Protein AF-A0A920JG99-F1 (afdb_monomer_lite)

Foldseek 3Di:
DDKDKDKQAPVCVVVVVPVVVVVVCVVVVKDWPDKDKDQQDLVNLCVVCVVCPPPPCSVVSSCRRRVGIMMMTMIDHDPDPPDDPDD

Radius of gyration: 15.9 Å; chains: 1; bounding box: 32×33×45 Å

Secondary structure (DSSP, 8-state):
--EEEEEE-HHHHHTT-HHHHHHHHHHTTEEEEEEEEE---HHHHHHHTGGGTTSTTHHHHHHHHHSS-EEEEEEEE---TT-----

Sequence (87 aa):
MKQTLVLCKPDAVERSLVGEIISRFEKKGLKIVALRMLVIGPDIAEKHYAEHVGKPFYDDLVDFIGRSPAVAMVLKAQKIPGRSSGK

pLDDT: mean 89.63, std 13.09, range [39.34, 98.44]

Structure (mmCIF, N/CA/C/O backbone):
data_AF-A0A920JG99-F1
#
_entry.id   AF-A0A920JG99-F1
#
loop_
_atom_site.group_PDB
_atom_site.id
_atom_site.type_symbol
_atom_site.label_atom_id
_atom_site.label_alt_id
_atom_site.label_comp_id
_atom_site.label_asym_id
_atom_site.label_entity_id
_atom_site.label_seq_id
_atom_site.pdbx_PDB_ins_code
_atom_site.Cartn_x
_atom_site.Cartn_y
_atom_site.Cartn_z
_atom_site.occupancy
_atom_site.B_iso_or_equiv
_atom_site.auth_seq_id
_atom_site.auth_comp_id
_atom_site.auth_asym_id
_atom_site.auth_atom_id
_atom_site.pdbx_PDB_model_num
ATOM 1 N N . MET A 1 1 ? -22.239 6.111 6.062 1.00 64.06 1 MET A N 1
ATOM 2 C CA . MET A 1 1 ? -20.838 5.997 6.550 1.00 64.06 1 MET A CA 1
ATOM 3 C C . MET A 1 1 ? -19.938 5.896 5.325 1.00 64.06 1 MET A C 1
ATOM 5 O O . MET A 1 1 ? -20.290 5.124 4.446 1.00 64.06 1 MET A O 1
ATOM 9 N N . LYS A 1 2 ? -18.849 6.673 5.226 1.00 87.31 2 LYS A N 1
ATOM 10 C CA . LYS A 1 2 ? -17.998 6.738 4.020 1.00 87.31 2 LYS A CA 1
ATOM 11 C C . LYS A 1 2 ? -16.801 5.788 4.140 1.00 87.31 2 LYS A C 1
ATOM 13 O O . LYS A 1 2 ? -16.184 5.721 5.205 1.00 87.31 2 LYS A O 1
ATOM 18 N N . GLN A 1 3 ? -16.512 5.060 3.065 1.00 94.50 3 GLN A N 1
ATOM 19 C CA . GLN A 1 3 ? -15.319 4.227 2.915 1.00 94.50 3 GLN A CA 1
ATOM 20 C C . GLN A 1 3 ? -14.353 4.888 1.933 1.00 94.50 3 GLN A C 1
ATOM 22 O O . GLN A 1 3 ? -14.784 5.611 1.035 1.00 94.50 3 GLN A O 1
ATOM 27 N N . THR A 1 4 ? -13.059 4.652 2.115 1.00 95.62 4 THR A N 1
ATOM 28 C CA . THR A 1 4 ? -12.022 5.075 1.171 1.00 95.62 4 THR A CA 1
ATOM 29 C C . THR A 1 4 ? -11.027 3.952 0.949 1.00 95.62 4 THR A C 1
ATOM 31 O O . THR A 1 4 ? -10.692 3.223 1.884 1.00 95.62 4 THR A O 1
ATOM 34 N N . LEU A 1 5 ? -10.553 3.828 -0.286 1.00 95.12 5 LEU A N 1
ATOM 35 C CA . LEU A 1 5 ? -9.437 2.962 -0.634 1.00 95.12 5 LEU A CA 1
ATOM 36 C C . LEU A 1 5 ? -8.128 3.692 -0.318 1.00 95.12 5 LEU A C 1
ATOM 38 O O . LEU A 1 5 ? -8.000 4.886 -0.588 1.00 95.12 5 LEU A O 1
ATOM 42 N N . VAL A 1 6 ? -7.170 2.974 0.253 1.00 96.69 6 VAL A N 1
ATOM 43 C CA . VAL A 1 6 ? -5.783 3.410 0.413 1.00 96.69 6 VAL A CA 1
ATOM 44 C C . VAL A 1 6 ? -4.881 2.320 -0.142 1.00 96.69 6 VAL A C 1
ATOM 46 O O . VAL A 1 6 ? -5.091 1.138 0.126 1.00 96.69 6 VAL A O 1
ATOM 49 N N . LEU A 1 7 ? -3.875 2.729 -0.909 1.00 96.44 7 LEU A N 1
ATOM 50 C CA . LEU A 1 7 ? -2.884 1.836 -1.486 1.00 96.44 7 LEU A CA 1
ATOM 51 C C . LEU A 1 7 ? -1.503 2.184 -0.929 1.00 96.44 7 LEU A C 1
ATOM 53 O O . LEU A 1 7 ? -0.963 3.255 -1.206 1.00 96.44 7 LEU A O 1
ATOM 57 N N . CYS A 1 8 ? -0.922 1.273 -0.154 1.00 97.56 8 CYS A N 1
ATOM 58 C CA . CYS A 1 8 ? 0.511 1.265 0.098 1.00 97.56 8 CYS A CA 1
ATOM 59 C C . CYS A 1 8 ? 1.187 0.744 -1.168 1.00 97.56 8 CYS A C 1
ATOM 61 O O . CYS A 1 8 ? 1.116 -0.450 -1.464 1.00 97.56 8 CYS A O 1
ATOM 63 N N . LYS A 1 9 ? 1.785 1.664 -1.920 1.00 96.31 9 LYS A N 1
ATOM 64 C CA . LYS A 1 9 ? 2.498 1.379 -3.164 1.00 96.31 9 LYS A CA 1
ATOM 65 C C . LYS A 1 9 ? 3.725 0.471 -2.925 1.00 96.31 9 LYS A C 1
ATOM 67 O O . LYS A 1 9 ? 4.171 0.363 -1.778 1.00 96.31 9 LYS A O 1
ATOM 72 N N . PRO A 1 10 ? 4.276 -0.143 -3.989 1.00 97.44 10 PRO A N 1
ATOM 73 C CA . PRO A 1 10 ? 5.478 -0.983 -3.949 1.00 97.44 10 PRO A CA 1
ATOM 74 C C . PRO A 1 10 ? 6.617 -0.457 -3.066 1.00 97.44 10 PRO A C 1
ATOM 76 O O . PRO A 1 10 ? 7.127 -1.170 -2.208 1.00 97.44 10 PRO A O 1
ATOM 79 N N . ASP A 1 11 ? 6.956 0.828 -3.178 1.00 97.69 11 ASP A N 1
ATOM 80 C CA . ASP A 1 11 ? 8.020 1.462 -2.391 1.00 97.69 11 ASP A CA 1
ATOM 81 C C . ASP A 1 11 ? 7.754 1.445 -0.875 1.00 97.69 11 ASP A C 1
ATOM 83 O O . ASP A 1 11 ? 8.675 1.265 -0.077 1.00 97.69 11 ASP A O 1
ATOM 87 N N . ALA A 1 12 ? 6.498 1.601 -0.450 1.00 97.88 12 ALA A N 1
ATOM 88 C CA . ALA A 1 12 ? 6.135 1.543 0.963 1.00 97.88 12 ALA A CA 1
ATOM 89 C C . ALA A 1 12 ? 6.243 0.117 1.521 1.00 97.88 12 ALA A C 1
ATOM 91 O O . ALA A 1 12 ? 6.596 -0.059 2.689 1.00 97.88 12 ALA A O 1
ATOM 92 N N . VAL A 1 13 ? 5.945 -0.891 0.698 1.00 97.81 13 VAL A N 1
ATOM 93 C CA . VAL A 1 13 ? 6.079 -2.305 1.067 1.00 97.81 13 VAL A CA 1
ATOM 94 C C . VAL A 1 13 ? 7.553 -2.692 1.145 1.00 97.81 13 VAL A C 1
ATOM 96 O O . VAL A 1 13 ? 7.984 -3.209 2.172 1.00 97.81 13 VAL A O 1
ATOM 99 N N . GLU A 1 14 ? 8.340 -2.352 0.125 1.00 97.44 14 GLU A N 1
ATOM 100 C CA . GLU A 1 14 ? 9.791 -2.588 0.063 1.00 97.44 14 GLU A CA 1
ATOM 101 C C . GLU A 1 14 ? 10.526 -1.976 1.259 1.00 97.44 14 GLU A C 1
ATOM 103 O O . GLU A 1 14 ? 11.423 -2.584 1.838 1.00 97.44 14 GLU A O 1
ATOM 108 N N . ARG A 1 15 ? 10.097 -0.787 1.689 1.00 98.06 15 ARG A N 1
ATOM 109 C CA . ARG A 1 15 ? 10.666 -0.081 2.845 1.00 98.06 15 ARG A CA 1
ATOM 110 C C . ARG A 1 15 ? 10.072 -0.516 4.186 1.00 98.06 15 ARG A C 1
ATOM 112 O O . ARG A 1 15 ? 10.353 0.118 5.199 1.00 98.06 15 ARG A O 1
ATOM 119 N N . SER A 1 16 ? 9.246 -1.564 4.210 1.00 98.00 16 SER A N 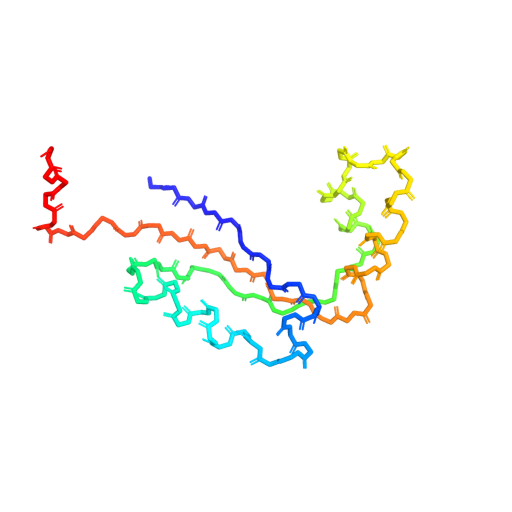1
ATOM 120 C CA . SER A 1 16 ? 8.602 -2.093 5.422 1.00 98.00 16 SER A CA 1
ATOM 121 C C . SER A 1 16 ? 7.767 -1.053 6.194 1.00 98.00 16 SER A C 1
ATOM 123 O O . SER A 1 16 ? 7.647 -1.107 7.416 1.00 98.00 16 SER A O 1
ATOM 125 N N . LEU A 1 17 ? 7.143 -0.100 5.488 1.00 98.44 17 LEU A N 1
ATOM 126 C CA . LEU A 1 17 ? 6.373 1.006 6.080 1.00 98.44 17 LEU A CA 1
ATOM 127 C C . LEU A 1 17 ? 4.888 0.683 6.306 1.00 98.44 17 LEU A C 1
ATOM 129 O O . LEU A 1 17 ? 4.166 1.496 6.883 1.00 98.44 17 LEU A O 1
ATOM 133 N N . VAL A 1 18 ? 4.409 -0.487 5.872 1.00 98.38 18 VAL A N 1
ATOM 134 C CA . VAL A 1 18 ? 2.983 -0.863 5.948 1.00 98.38 18 VAL A CA 1
ATOM 135 C C . VAL A 1 18 ? 2.452 -0.798 7.384 1.00 98.38 18 VAL A C 1
ATOM 137 O O . VAL A 1 18 ? 1.391 -0.218 7.615 1.00 98.38 18 VAL A O 1
ATOM 140 N N . GLY A 1 19 ? 3.202 -1.325 8.358 1.00 98.25 19 GLY A N 1
ATOM 141 C CA . GLY A 1 19 ? 2.800 -1.314 9.770 1.00 98.25 19 GLY A CA 1
ATOM 142 C C . GLY A 1 19 ? 2.696 0.099 10.357 1.00 98.25 19 GLY A C 1
ATOM 143 O O . GLY A 1 19 ? 1.743 0.411 11.072 1.00 98.25 19 GLY A O 1
ATOM 144 N N . GLU A 1 20 ? 3.625 0.985 9.994 1.00 98.44 20 GLU A N 1
ATOM 145 C CA . GLU A 1 20 ? 3.603 2.396 10.398 1.00 98.44 20 GLU A CA 1
ATOM 146 C C . GLU A 1 20 ? 2.398 3.133 9.789 1.00 98.44 20 GLU A C 1
ATOM 148 O O . GLU A 1 20 ? 1.709 3.895 10.471 1.00 98.44 20 GLU A O 1
ATOM 153 N N . ILE A 1 21 ? 2.084 2.871 8.517 1.00 98.19 21 ILE A N 1
ATOM 154 C CA . ILE A 1 21 ? 0.928 3.465 7.832 1.00 98.19 21 ILE A CA 1
ATOM 155 C C . ILE A 1 21 ? -0.388 3.011 8.477 1.00 98.19 21 ILE A C 1
ATOM 157 O O . ILE A 1 21 ? -1.237 3.852 8.784 1.00 98.19 21 ILE A O 1
ATOM 161 N N . ILE A 1 22 ? -0.542 1.709 8.736 1.00 98.19 22 ILE A N 1
ATOM 162 C CA . ILE A 1 22 ? -1.698 1.145 9.450 1.00 98.19 22 ILE A CA 1
ATOM 163 C C . ILE A 1 22 ? -1.856 1.817 10.816 1.00 98.19 22 ILE A C 1
ATOM 165 O O . ILE A 1 22 ? -2.916 2.371 11.116 1.00 98.19 22 ILE A O 1
ATOM 169 N N . SER A 1 23 ? -0.767 1.881 11.587 1.00 98.12 23 SER A N 1
ATOM 170 C CA . SER A 1 23 ? -0.752 2.482 12.923 1.00 98.12 23 SER A CA 1
ATOM 171 C C . SER A 1 23 ? -1.242 3.931 12.915 1.00 98.12 23 SER A C 1
ATOM 173 O O . SER A 1 23 ? -1.965 4.357 13.816 1.00 98.12 23 SER A O 1
ATOM 175 N N . ARG A 1 24 ? -0.887 4.718 11.892 1.00 97.38 24 ARG A N 1
ATOM 176 C CA . ARG A 1 24 ? -1.356 6.109 11.753 1.00 97.38 24 ARG A CA 1
ATOM 177 C C . ARG A 1 24 ? -2.862 6.203 11.541 1.00 97.38 24 ARG A C 1
ATOM 179 O O . ARG A 1 24 ? -3.484 7.127 12.068 1.00 97.38 24 ARG A O 1
ATOM 186 N N . PHE A 1 25 ? -3.452 5.294 10.769 1.00 96.44 25 PHE A N 1
ATOM 187 C CA . PHE A 1 25 ? -4.896 5.291 10.537 1.00 96.44 25 PHE A CA 1
ATOM 188 C C . PHE A 1 25 ? -5.671 4.847 11.776 1.00 96.44 25 PHE A C 1
ATOM 190 O O . PHE A 1 25 ? -6.639 5.510 12.156 1.00 96.44 25 PHE A O 1
ATOM 197 N N . GLU A 1 26 ? -5.204 3.802 12.454 1.00 95.56 26 GLU A N 1
ATOM 198 C CA . GLU A 1 26 ? -5.827 3.306 13.683 1.00 95.56 26 GLU A CA 1
ATOM 199 C C . GLU A 1 26 ? -5.759 4.341 14.813 1.00 95.56 26 GLU A C 1
ATOM 201 O O . GLU A 1 26 ? -6.773 4.613 15.456 1.00 95.56 26 GLU A O 1
ATOM 206 N N . LYS A 1 27 ? -4.620 5.033 14.984 1.00 95.69 27 LYS A N 1
ATOM 207 C CA . LYS A 1 27 ? -4.472 6.149 15.945 1.00 95.69 27 LYS A CA 1
ATOM 208 C C . LYS A 1 27 ? -5.436 7.310 15.678 1.00 95.69 27 LYS A C 1
ATOM 210 O O . LYS A 1 27 ? -5.813 8.024 16.604 1.00 95.69 27 LYS A O 1
ATOM 215 N N . LYS A 1 28 ? -5.861 7.506 14.425 1.00 93.19 28 LYS A N 1
ATOM 216 C CA . LYS A 1 28 ? -6.885 8.496 14.044 1.00 93.19 28 LYS A CA 1
ATOM 217 C C . LYS A 1 28 ? -8.322 7.995 14.252 1.00 93.19 28 LYS A C 1
ATOM 219 O O . LYS A 1 28 ? -9.261 8.744 13.989 1.00 93.19 28 LYS A O 1
ATOM 224 N N . GLY A 1 29 ? -8.512 6.758 14.712 1.00 93.25 29 GLY A N 1
ATOM 225 C CA . GLY A 1 29 ? -9.826 6.139 14.896 1.00 93.25 29 GLY A CA 1
ATOM 226 C C . GLY A 1 29 ? -10.478 5.667 13.593 1.00 93.25 29 GLY A C 1
ATOM 227 O O . GLY A 1 29 ? -11.693 5.452 13.553 1.00 93.25 29 GLY A O 1
ATOM 228 N N . LEU A 1 30 ? -9.707 5.528 12.509 1.00 94.88 30 LEU A N 1
ATOM 229 C CA . LEU A 1 30 ? -10.195 4.903 11.282 1.00 94.88 30 LEU A CA 1
ATOM 230 C C . LEU A 1 30 ? -10.124 3.384 11.428 1.00 94.88 30 LEU A C 1
ATOM 232 O O . LEU A 1 30 ? -9.136 2.847 11.920 1.00 94.88 30 LEU A O 1
ATOM 236 N N . LYS A 1 31 ? -11.165 2.688 10.970 1.00 95.44 31 LYS A N 1
ATOM 237 C CA . LYS A 1 31 ? -11.186 1.225 10.943 1.00 95.44 31 LYS A CA 1
ATOM 238 C C . LYS A 1 31 ? -10.752 0.701 9.588 1.00 95.44 31 LYS A C 1
ATOM 240 O O . LYS A 1 31 ? -11.324 1.101 8.575 1.00 95.44 31 LYS A O 1
ATOM 245 N N . ILE A 1 32 ? -9.817 -0.241 9.585 1.00 97.12 32 ILE A N 1
ATOM 246 C CA . ILE A 1 32 ? -9.514 -1.069 8.419 1.00 97.12 32 ILE A CA 1
ATOM 247 C C . ILE A 1 32 ? -10.605 -2.140 8.329 1.00 97.12 32 ILE A C 1
ATOM 249 O O . ILE A 1 32 ? -10.785 -2.926 9.254 1.00 97.12 32 ILE A O 1
ATOM 253 N N . VAL A 1 33 ? -11.381 -2.135 7.245 1.00 97.44 33 VAL A N 1
ATOM 254 C CA . VAL A 1 33 ? -12.480 -3.098 7.021 1.00 97.44 33 VAL A CA 1
ATOM 255 C C . VAL A 1 33 ? -12.149 -4.146 5.961 1.00 97.44 33 VAL A C 1
ATOM 257 O O . VAL A 1 33 ? -12.853 -5.143 5.853 1.00 97.44 33 VAL A O 1
ATOM 260 N N . ALA A 1 34 ? -11.086 -3.925 5.190 1.00 97.94 34 ALA A N 1
ATOM 261 C CA . ALA A 1 34 ? -10.496 -4.897 4.281 1.00 97.94 34 ALA A CA 1
ATOM 262 C C . ALA A 1 34 ? -9.006 -4.582 4.118 1.00 97.94 34 ALA A C 1
ATOM 264 O O . ALA A 1 34 ? -8.626 -3.408 4.115 1.00 97.94 34 ALA A O 1
ATOM 265 N N . LEU A 1 35 ? -8.184 -5.619 3.971 1.00 97.94 35 LEU A N 1
ATOM 266 C CA . LEU A 1 35 ? -6.741 -5.524 3.768 1.00 97.94 35 LEU A CA 1
ATOM 267 C C . LEU A 1 35 ? -6.307 -6.660 2.839 1.00 97.94 35 LEU A C 1
ATOM 269 O O . LEU A 1 35 ? -6.668 -7.813 3.074 1.00 97.94 35 LEU A O 1
ATOM 273 N N . ARG A 1 36 ? -5.551 -6.349 1.787 1.00 97.50 36 ARG A N 1
ATOM 274 C CA . ARG A 1 36 ? -5.025 -7.344 0.848 1.00 97.50 36 ARG A CA 1
ATOM 275 C C . ARG A 1 36 ? -3.650 -6.928 0.348 1.00 97.50 36 ARG A C 1
ATOM 277 O O . ARG A 1 36 ? -3.490 -5.819 -0.153 1.00 97.50 36 ARG A O 1
ATOM 284 N N . MET A 1 37 ? -2.690 -7.841 0.435 1.00 97.44 37 MET A N 1
ATOM 285 C CA . MET A 1 37 ? -1.437 -7.742 -0.308 1.00 97.44 37 MET A CA 1
ATOM 286 C C . MET A 1 37 ? -1.625 -8.388 -1.683 1.00 97.44 37 MET A C 1
ATOM 288 O O . MET A 1 37 ? -2.215 -9.466 -1.787 1.00 97.44 37 MET A O 1
ATOM 292 N N . LEU A 1 38 ? -1.184 -7.709 -2.736 1.00 95.88 38 LEU A N 1
ATOM 293 C CA . LEU A 1 38 ? -1.312 -8.170 -4.115 1.00 95.88 38 LEU A CA 1
ATOM 294 C C . LEU A 1 38 ? -0.234 -7.547 -4.998 1.00 95.88 38 LEU A C 1
ATOM 296 O O . LEU A 1 38 ? 0.157 -6.404 -4.782 1.00 95.88 38 LEU A O 1
ATOM 300 N N . VAL A 1 39 ? 0.193 -8.277 -6.023 1.00 94.88 39 VAL A N 1
ATOM 301 C CA . VAL A 1 39 ? 0.881 -7.680 -7.172 1.00 94.88 39 VAL A CA 1
ATOM 302 C C . VAL A 1 39 ? -0.199 -7.152 -8.110 1.00 94.88 39 VAL A C 1
ATOM 304 O O . VAL A 1 39 ? -1.151 -7.872 -8.420 1.00 94.88 39 VAL A O 1
ATOM 307 N N . ILE A 1 40 ? -0.101 -5.883 -8.499 1.00 92.50 40 ILE A N 1
ATOM 308 C CA . ILE A 1 40 ? -1.081 -5.254 -9.386 1.00 92.50 40 ILE A CA 1
ATOM 309 C C . ILE A 1 40 ? -0.697 -5.615 -10.819 1.00 92.50 40 ILE A C 1
ATOM 311 O O . ILE A 1 40 ? 0.317 -5.151 -11.328 1.00 92.50 40 ILE A O 1
ATOM 315 N N . GLY A 1 41 ? -1.500 -6.481 -11.439 1.00 88.44 41 GLY A N 1
ATOM 316 C CA . GLY A 1 41 ? -1.330 -6.847 -12.840 1.00 88.44 41 GLY A CA 1
ATOM 317 C C . GLY A 1 41 ? -1.643 -5.681 -13.789 1.00 88.44 41 GLY A C 1
ATOM 318 O O . GLY A 1 41 ? -2.320 -4.728 -13.379 1.00 88.44 41 GLY A O 1
ATOM 319 N N . PRO A 1 42 ? -1.197 -5.761 -15.056 1.00 83.38 42 PRO A N 1
ATOM 320 C CA . PRO A 1 42 ? -1.416 -4.714 -16.056 1.00 83.38 42 PRO A CA 1
ATOM 321 C C . PRO A 1 42 ? -2.898 -4.366 -16.231 1.00 83.38 42 PRO A C 1
ATOM 323 O O . PRO A 1 42 ? -3.273 -3.202 -16.239 1.00 83.38 42 PRO A O 1
ATOM 326 N N . ASP A 1 43 ? -3.769 -5.374 -16.236 1.00 87.19 43 ASP A N 1
ATOM 327 C CA . ASP A 1 43 ? -5.215 -5.223 -16.402 1.00 87.19 43 ASP A CA 1
ATOM 328 C C . ASP A 1 43 ? -5.881 -4.410 -15.277 1.00 87.19 43 ASP A C 1
ATOM 330 O O . ASP A 1 43 ? -6.826 -3.651 -15.511 1.00 87.19 43 ASP A O 1
ATOM 334 N N . ILE A 1 44 ? -5.407 -4.570 -14.039 1.00 88.31 44 ILE A N 1
ATOM 335 C CA . ILE A 1 44 ? -5.879 -3.803 -12.882 1.00 88.31 44 ILE A CA 1
ATOM 336 C C . ILE A 1 44 ? -5.259 -2.404 -12.899 1.00 88.31 44 ILE A C 1
ATOM 338 O O . ILE A 1 44 ? -5.967 -1.433 -12.623 1.00 88.31 44 ILE A O 1
ATOM 342 N N . ALA A 1 45 ? -3.969 -2.289 -13.227 1.00 88.12 45 ALA A N 1
ATOM 343 C CA . ALA A 1 45 ? -3.264 -1.012 -13.311 1.00 88.12 45 ALA A CA 1
ATOM 344 C C . ALA A 1 45 ? -3.886 -0.092 -14.370 1.00 88.12 45 ALA A C 1
ATOM 346 O O . ALA A 1 45 ? -4.198 1.059 -14.068 1.00 88.12 45 ALA A O 1
ATOM 347 N N . GLU A 1 46 ? -4.151 -0.614 -15.568 1.00 86.25 46 GLU A N 1
ATOM 348 C CA . GLU A 1 46 ? -4.756 0.125 -16.676 1.00 86.25 46 GLU A CA 1
ATOM 349 C C . GLU A 1 46 ? -6.140 0.659 -16.313 1.00 86.25 46 GLU A C 1
ATOM 351 O O . GLU A 1 46 ? -6.428 1.836 -16.521 1.00 86.25 46 GLU A O 1
ATOM 356 N N . LYS A 1 47 ? -6.981 -0.176 -15.690 1.00 88.25 47 LYS A N 1
ATOM 357 C CA . LYS A 1 47 ? -8.307 0.241 -15.207 1.00 88.25 47 LYS A CA 1
ATOM 358 C C . LYS A 1 47 ? -8.210 1.290 -14.104 1.00 88.25 47 LYS A C 1
ATOM 360 O O . LYS A 1 47 ? -9.013 2.219 -14.075 1.00 88.25 47 LYS A O 1
ATOM 365 N N . HIS A 1 48 ? -7.260 1.139 -13.183 1.00 87.50 48 HIS A N 1
ATOM 366 C CA . HIS A 1 48 ? -7.094 2.057 -12.057 1.00 87.50 48 HIS A CA 1
ATOM 367 C C . HIS A 1 48 ? -6.533 3.419 -12.488 1.00 87.50 48 HIS A C 1
ATOM 369 O O . HIS A 1 48 ? -6.921 4.441 -11.926 1.00 87.50 48 HIS A O 1
ATOM 375 N N . TYR A 1 49 ? -5.666 3.439 -13.502 1.00 88.25 49 TYR A N 1
ATOM 376 C CA . TYR A 1 49 ? -5.010 4.636 -14.032 1.00 88.25 49 TYR A CA 1
ATOM 377 C C . TYR A 1 49 ? -5.536 5.058 -15.410 1.00 88.25 49 TYR A C 1
ATOM 379 O O . TYR A 1 49 ? -4.853 5.786 -16.126 1.00 88.25 49 TYR A O 1
ATOM 387 N N . ALA A 1 50 ? -6.756 4.659 -15.780 1.00 90.19 50 ALA A N 1
ATOM 388 C CA . ALA A 1 50 ? -7.348 4.967 -17.085 1.00 90.19 50 ALA A CA 1
ATOM 389 C C . ALA A 1 50 ? -7.357 6.479 -17.397 1.00 90.19 50 ALA A C 1
ATOM 391 O O . ALA A 1 50 ? -7.116 6.894 -18.526 1.00 90.19 50 ALA A O 1
ATOM 392 N N . GLU A 1 51 ? -7.535 7.325 -16.377 1.00 90.25 51 GLU A N 1
ATOM 393 C CA . GLU A 1 51 ? -7.486 8.795 -16.487 1.00 90.25 51 GLU A CA 1
ATOM 394 C C . GLU A 1 51 ? -6.083 9.364 -16.786 1.00 90.25 51 GLU A C 1
ATOM 396 O O . GLU A 1 51 ? -5.884 10.582 -16.881 1.00 90.25 51 GLU A O 1
ATOM 401 N N . HIS A 1 52 ? -5.058 8.517 -16.824 1.00 89.44 52 HIS A N 1
ATOM 402 C CA . HIS A 1 52 ? -3.672 8.897 -17.088 1.00 89.44 52 HIS A CA 1
ATOM 403 C C . HIS A 1 52 ? -3.150 8.341 -18.412 1.00 89.44 52 HIS A C 1
ATOM 405 O O . HIS A 1 52 ? -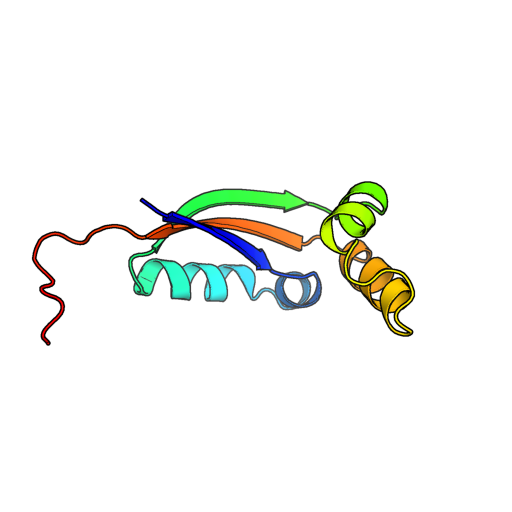2.022 8.662 -18.777 1.00 89.44 52 HIS A O 1
ATOM 411 N N . VAL A 1 53 ? -3.967 7.585 -19.152 1.00 89.38 53 VAL A N 1
ATOM 412 C CA . VAL A 1 53 ? -3.616 7.083 -20.485 1.00 89.38 53 VAL A CA 1
ATOM 413 C C . VAL A 1 53 ? -3.246 8.251 -21.403 1.00 89.38 53 VAL A C 1
ATOM 415 O O . VAL A 1 53 ? -3.922 9.281 -21.432 1.00 89.38 53 VAL A O 1
ATOM 418 N N . GLY A 1 54 ? -2.139 8.100 -22.132 1.00 88.62 54 GLY A N 1
ATOM 419 C CA . GLY A 1 54 ? -1.612 9.117 -23.047 1.00 88.62 54 GLY A CA 1
ATOM 420 C C . GLY A 1 54 ? -0.779 10.216 -22.379 1.00 88.62 54 GLY A C 1
ATOM 421 O O . GLY A 1 54 ? -0.270 11.097 -23.071 1.00 88.62 54 GLY A O 1
ATOM 422 N N . LYS A 1 55 ? -0.604 10.186 -21.052 1.00 93.19 55 LYS A N 1
ATOM 423 C CA . LYS A 1 55 ? 0.353 11.065 -20.366 1.00 93.19 55 LYS A CA 1
ATOM 424 C C . LYS A 1 55 ? 1.770 10.489 -20.475 1.00 93.19 55 LYS A C 1
ATOM 426 O O . LYS A 1 55 ? 1.927 9.274 -20.409 1.00 93.19 55 LYS A O 1
ATOM 431 N N . PRO A 1 56 ? 2.813 11.337 -20.552 1.00 93.50 56 PRO A N 1
ATOM 432 C CA . PRO A 1 56 ? 4.191 10.889 -20.783 1.00 93.50 56 PRO A CA 1
ATOM 433 C C . PRO A 1 56 ? 4.770 10.002 -19.669 1.00 93.50 56 PRO A C 1
ATOM 435 O O . PRO A 1 56 ? 5.782 9.358 -19.882 1.00 93.50 56 PRO A O 1
ATOM 438 N N . PHE A 1 57 ? 4.143 9.975 -18.491 1.00 92.31 57 PHE A N 1
ATOM 439 C CA . PHE A 1 57 ? 4.566 9.178 -17.335 1.00 92.31 57 PHE A CA 1
ATOM 440 C C . PHE A 1 57 ? 3.717 7.914 -17.124 1.00 92.31 57 PHE A C 1
ATOM 442 O O . PHE A 1 57 ? 3.820 7.278 -16.077 1.00 92.31 57 PHE A O 1
ATOM 449 N N . TYR A 1 58 ? 2.791 7.609 -18.037 1.00 91.62 58 TYR A N 1
ATOM 450 C CA . TYR A 1 58 ? 1.822 6.532 -17.840 1.00 91.62 58 TYR A CA 1
ATOM 451 C C . TYR A 1 58 ? 2.488 5.159 -17.766 1.00 91.62 58 TYR A C 1
ATOM 453 O O . TYR A 1 58 ? 2.246 4.426 -16.810 1.00 91.62 58 TYR A O 1
ATOM 461 N N . ASP A 1 59 ? 3.357 4.854 -18.727 1.00 91.19 59 ASP A N 1
ATOM 462 C CA . ASP A 1 59 ? 4.035 3.559 -18.797 1.00 91.19 59 ASP A CA 1
ATOM 463 C C . ASP A 1 59 ? 4.925 3.355 -17.562 1.00 91.19 59 ASP A C 1
ATOM 465 O O . ASP A 1 59 ? 4.786 2.356 -16.858 1.00 91.19 59 ASP A O 1
ATOM 469 N N . ASP A 1 60 ? 5.700 4.379 -17.185 1.00 92.94 60 ASP A N 1
ATOM 470 C CA . ASP A 1 60 ? 6.500 4.376 -15.953 1.00 92.94 60 ASP A CA 1
ATOM 471 C C . ASP A 1 60 ? 5.644 4.148 -14.695 1.00 92.94 60 ASP A C 1
ATOM 473 O O . ASP A 1 60 ? 6.072 3.488 -13.748 1.00 92.94 60 ASP A O 1
ATOM 477 N N . LEU A 1 61 ? 4.427 4.702 -14.650 1.00 91.44 61 LEU A N 1
ATOM 478 C CA . LEU A 1 61 ? 3.505 4.529 -13.528 1.00 91.44 61 LEU A CA 1
ATOM 479 C C . LEU A 1 61 ? 2.964 3.095 -13.450 1.00 91.44 61 LEU A C 1
ATOM 481 O O . LEU A 1 61 ? 2.846 2.556 -12.344 1.00 91.44 61 LEU A O 1
ATOM 485 N N . VAL A 1 62 ? 2.620 2.497 -14.592 1.00 91.06 62 VAL A N 1
ATOM 486 C CA . VAL A 1 62 ? 2.133 1.112 -14.679 1.00 91.06 62 VAL A CA 1
ATOM 487 C C . VAL A 1 62 ? 3.249 0.133 -14.313 1.00 91.06 62 VAL A C 1
ATOM 489 O O . VAL A 1 62 ? 3.044 -0.743 -13.468 1.00 91.06 62 VAL A O 1
ATOM 492 N N . ASP A 1 63 ? 4.454 0.337 -14.835 1.00 92.00 63 ASP A N 1
ATOM 493 C CA . ASP A 1 63 ? 5.625 -0.467 -14.479 1.00 92.00 63 ASP A CA 1
ATOM 494 C C . ASP A 1 63 ? 5.957 -0.323 -12.993 1.00 92.00 63 ASP A C 1
ATOM 496 O O . ASP A 1 63 ? 6.160 -1.310 -12.277 1.00 92.00 63 ASP A O 1
ATOM 500 N N . PHE A 1 64 ? 5.930 0.909 -12.480 1.00 93.44 64 PHE A N 1
ATOM 501 C CA . PHE A 1 64 ? 6.187 1.176 -11.073 1.00 93.44 64 PHE A CA 1
ATOM 502 C C . PHE A 1 64 ? 5.189 0.476 -10.152 1.00 93.44 64 PHE A C 1
ATOM 504 O O . PHE A 1 64 ? 5.598 -0.018 -9.099 1.00 93.44 64 PHE A O 1
ATOM 511 N N . ILE A 1 65 ? 3.897 0.445 -10.502 1.00 94.12 65 ILE A N 1
ATOM 512 C CA . ILE A 1 65 ? 2.876 -0.171 -9.648 1.00 94.12 65 ILE A CA 1
ATOM 513 C C . ILE A 1 65 ? 2.896 -1.705 -9.716 1.00 94.12 65 ILE A C 1
ATOM 515 O O . ILE A 1 65 ? 2.531 -2.352 -8.733 1.00 94.12 65 ILE A O 1
ATOM 519 N N . GLY A 1 66 ? 3.334 -2.279 -10.841 1.00 93.25 66 GLY A N 1
ATOM 520 C CA . GLY A 1 66 ? 3.401 -3.727 -11.060 1.00 93.25 66 GLY A CA 1
ATOM 521 C C . GLY A 1 66 ? 4.699 -4.395 -10.595 1.00 93.25 66 GLY A C 1
ATOM 522 O O . GLY A 1 66 ? 4.722 -5.612 -10.420 1.00 93.25 66 GLY A O 1
ATOM 523 N N . ARG A 1 67 ? 5.777 -3.631 -10.358 1.00 94.56 67 ARG A N 1
ATOM 524 C CA . ARG A 1 67 ? 7.123 -4.185 -10.089 1.00 94.56 67 ARG A CA 1
ATOM 525 C C . ARG A 1 67 ? 7.241 -5.063 -8.841 1.00 94.56 67 ARG A C 1
ATOM 527 O O . ARG A 1 67 ? 8.121 -5.916 -8.776 1.00 94.56 67 ARG A O 1
ATOM 534 N N . SER A 1 68 ? 6.418 -4.829 -7.822 1.00 94.56 68 SER A N 1
ATOM 535 C CA . SER A 1 68 ? 6.442 -5.590 -6.571 1.00 94.56 68 SER A CA 1
ATOM 536 C C . SER A 1 68 ? 5.081 -5.515 -5.861 1.00 94.56 68 SER A C 1
ATOM 538 O O . SER A 1 68 ? 4.191 -4.785 -6.309 1.00 94.56 68 SER A O 1
ATOM 540 N N . PRO A 1 69 ? 4.847 -6.303 -4.795 1.00 96.69 69 PRO A N 1
ATOM 541 C CA . PRO A 1 69 ? 3.568 -6.290 -4.100 1.00 96.69 69 PRO A CA 1
ATOM 542 C C . PRO A 1 69 ? 3.213 -4.914 -3.524 1.00 96.69 69 PRO A C 1
ATOM 544 O O . PRO A 1 69 ? 4.029 -4.244 -2.897 1.00 96.69 69 PRO A O 1
ATOM 547 N N . ALA A 1 70 ? 1.943 -4.550 -3.651 1.00 97.31 70 ALA A N 1
ATOM 548 C CA . ALA A 1 70 ? 1.312 -3.438 -2.958 1.00 97.31 70 ALA A CA 1
ATOM 549 C C . ALA A 1 70 ? 0.377 -3.965 -1.857 1.00 97.31 70 ALA A C 1
ATOM 551 O O . ALA A 1 70 ? -0.041 -5.127 -1.864 1.00 97.31 70 ALA A O 1
ATOM 552 N N . VAL A 1 71 ? 0.002 -3.098 -0.914 1.00 98.19 71 VAL A N 1
ATOM 553 C CA . VAL A 1 71 ? -1.042 -3.398 0.078 1.00 98.19 71 VAL A CA 1
ATOM 554 C C . VAL A 1 71 ? -2.217 -2.453 -0.122 1.00 98.19 71 VAL A C 1
ATOM 556 O O . VAL A 1 71 ? -2.112 -1.251 0.113 1.00 98.19 71 VAL A O 1
ATOM 559 N N . ALA A 1 72 ? -3.353 -3.003 -0.539 1.00 97.56 72 ALA A N 1
ATOM 560 C CA . ALA A 1 72 ? -4.617 -2.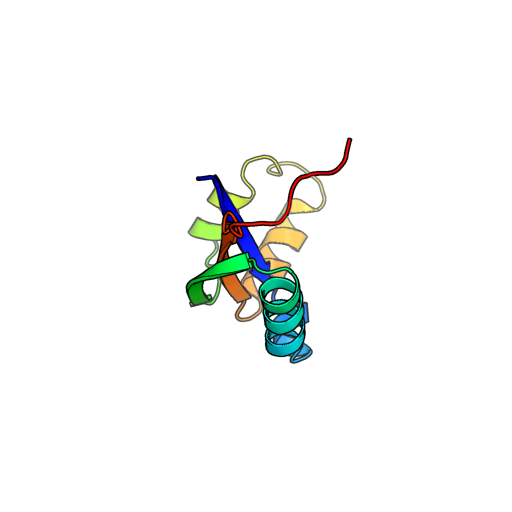289 -0.631 1.00 97.56 72 ALA A CA 1
ATOM 561 C C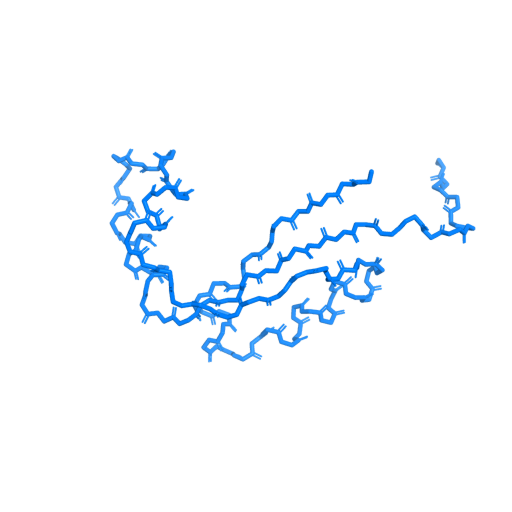 . ALA A 1 72 ? -5.403 -2.443 0.675 1.00 97.56 72 ALA A C 1
ATOM 563 O O . ALA A 1 72 ? -5.543 -3.548 1.205 1.00 97.56 72 ALA A O 1
ATOM 564 N N . MET A 1 73 ? -5.952 -1.343 1.185 1.00 97.94 73 MET A N 1
ATOM 565 C CA . MET A 1 73 ? -6.801 -1.342 2.373 1.00 97.94 73 MET A CA 1
ATOM 566 C C . MET A 1 73 ? -8.026 -0.457 2.188 1.00 97.94 73 MET A C 1
ATOM 568 O O . ME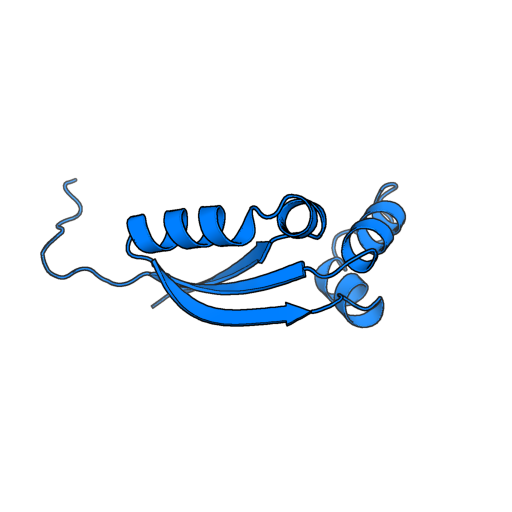T A 1 73 ? -7.963 0.605 1.569 1.00 97.94 73 MET A O 1
ATOM 572 N N . VAL A 1 74 ? -9.145 -0.879 2.766 1.00 97.88 74 VAL A N 1
ATOM 573 C CA . VAL A 1 74 ? -10.363 -0.070 2.828 1.00 97.88 74 VAL A CA 1
ATOM 574 C C . VAL A 1 74 ? -10.496 0.479 4.237 1.00 97.88 74 VAL A C 1
ATOM 576 O O . VAL A 1 74 ? -10.590 -0.279 5.204 1.00 97.88 74 VAL A O 1
ATOM 579 N N . LEU A 1 75 ? -10.523 1.804 4.347 1.00 97.06 75 LEU A N 1
ATOM 580 C CA . LEU A 1 75 ? -10.716 2.515 5.602 1.00 97.06 75 LEU A CA 1
ATOM 581 C C . LEU A 1 75 ? -12.160 2.984 5.730 1.00 97.06 75 LEU A C 1
ATOM 583 O O . LEU A 1 75 ? -12.775 3.445 4.767 1.00 97.06 75 LEU A O 1
ATOM 587 N N . LYS A 1 76 ? -12.689 2.930 6.948 1.00 95.69 76 LYS A N 1
ATOM 588 C CA . LYS A 1 76 ? -14.007 3.443 7.312 1.00 95.69 76 LYS A CA 1
ATOM 589 C C . LYS A 1 76 ? -13.871 4.380 8.504 1.00 95.69 76 LYS A C 1
ATOM 591 O O . LYS A 1 76 ? -13.323 4.000 9.537 1.00 95.69 76 LYS A O 1
ATOM 596 N N . ALA A 1 77 ? -14.412 5.590 8.380 1.00 90.00 77 ALA A N 1
ATOM 597 C CA . ALA A 1 77 ? -14.490 6.505 9.512 1.00 90.00 77 ALA A CA 1
ATOM 598 C C . ALA A 1 77 ? -15.489 5.965 10.542 1.00 90.00 77 ALA A C 1
ATOM 600 O O . ALA A 1 77 ? -16.651 5.696 10.208 1.00 90.00 77 ALA A O 1
ATOM 601 N N . GLN A 1 78 ? -15.049 5.807 11.790 1.00 76.00 78 GLN A N 1
ATOM 602 C CA . GLN A 1 78 ? -15.958 5.517 12.886 1.00 76.00 78 GLN A CA 1
ATOM 603 C C . GLN A 1 78 ? -16.495 6.836 13.442 1.00 76.00 78 GLN A C 1
ATOM 605 O O . GLN A 1 78 ? -15.735 7.752 13.748 1.00 76.00 78 GLN A O 1
ATOM 610 N N . LYS A 1 79 ? -17.820 6.946 13.579 1.00 66.38 79 LYS A N 1
ATOM 611 C CA . LYS A 1 79 ? -18.409 8.013 14.389 1.00 66.38 79 LYS A CA 1
ATOM 612 C C . LYS A 1 79 ? -18.075 7.66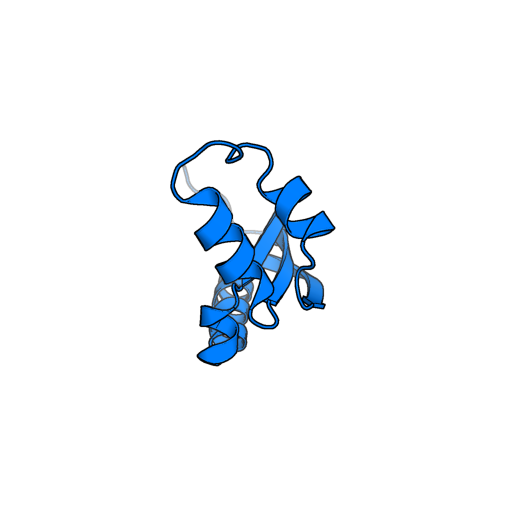6 15.837 1.00 66.38 79 LYS A C 1
ATOM 614 O O . LYS A 1 79 ? -18.653 6.723 16.367 1.00 66.38 79 LYS A O 1
ATOM 619 N N . ILE A 1 80 ? -17.099 8.349 16.425 1.00 61.59 80 ILE A N 1
ATOM 620 C CA . ILE A 1 80 ? -16.767 8.182 17.842 1.00 61.59 80 ILE A CA 1
ATOM 621 C C . ILE A 1 80 ? -17.895 8.864 18.633 1.00 61.59 80 ILE A C 1
ATOM 623 O O . ILE A 1 80 ? -18.051 10.082 18.505 1.00 61.59 80 ILE A O 1
ATOM 627 N N . PRO A 1 81 ? -18.723 8.132 19.401 1.00 54.38 81 PRO A N 1
ATOM 628 C CA . PRO A 1 81 ? -19.722 8.760 20.259 1.00 54.38 81 PRO A CA 1
ATOM 629 C C . PRO A 1 81 ? -19.005 9.658 21.278 1.00 54.38 81 PRO A C 1
ATOM 631 O O . PRO A 1 81 ? -18.075 9.206 21.937 1.00 54.38 81 PRO A O 1
ATOM 634 N N . GLY A 1 82 ? -19.398 10.931 21.377 1.00 59.69 82 GLY A N 1
ATOM 635 C CA . GLY A 1 82 ? -18.875 11.864 22.388 1.00 59.69 82 GLY A CA 1
ATOM 636 C C . GLY A 1 82 ? -17.803 12.860 21.930 1.00 59.69 82 GLY A C 1
ATOM 637 O O . GLY A 1 82 ? -17.466 13.755 22.696 1.00 59.69 82 GLY A O 1
ATOM 638 N N . ARG A 1 83 ? -17.306 12.795 20.686 1.00 55.62 83 ARG A N 1
ATOM 639 C CA . ARG A 1 83 ? -16.497 13.889 20.115 1.00 55.62 83 ARG A CA 1
ATOM 640 C C . ARG A 1 83 ? -17.429 14.832 19.357 1.00 55.62 83 ARG A C 1
ATOM 642 O O . ARG A 1 83 ? -17.728 14.599 18.186 1.00 55.62 83 ARG A O 1
ATOM 649 N N . SER A 1 84 ? -17.949 15.858 20.035 1.00 49.81 84 SER A N 1
ATOM 650 C CA . SER A 1 84 ? -18.546 16.981 19.314 1.00 49.81 84 SER A CA 1
ATOM 651 C C . SER A 1 84 ? -17.446 17.583 18.441 1.00 49.81 84 SER A C 1
ATOM 653 O O . SER A 1 84 ? -16.341 17.865 18.906 1.00 49.81 84 SER A O 1
ATOM 655 N N . SER A 1 85 ? -17.713 17.721 17.145 1.00 55.78 85 SER A N 1
ATOM 656 C CA . SER A 1 85 ? -16.972 18.678 16.337 1.00 55.78 85 SER A CA 1
ATOM 657 C C . SER A 1 85 ? -17.293 20.042 16.934 1.00 55.78 85 SER A C 1
ATOM 659 O O . SER A 1 85 ? -18.362 20.591 16.671 1.00 55.78 85 SER A O 1
ATOM 661 N N . GLY A 1 86 ? -16.424 20.514 17.831 1.00 51.31 86 GLY A N 1
ATOM 662 C CA . GLY A 1 86 ? -16.414 21.904 18.255 1.00 51.31 86 GLY A CA 1
ATOM 663 C C . GLY A 1 86 ? -16.357 22.750 16.992 1.00 51.31 86 GLY A C 1
ATOM 664 O O . GLY A 1 86 ? -15.483 22.534 16.151 1.00 51.31 86 GLY A O 1
ATOM 665 N N . LYS A 1 87 ? -17.381 23.586 16.827 1.00 39.34 87 LYS A N 1
ATOM 666 C CA . LYS A 1 87 ? -17.364 24.685 15.867 1.00 39.34 87 LYS A CA 1
ATOM 667 C C . LYS A 1 87 ? -16.215 25.627 16.193 1.00 39.34 87 LYS A C 1
ATOM 669 O O . LYS A 1 87 ? -15.925 25.769 17.402 1.00 39.34 87 LYS A O 1
#